Protein AF-A0A177ADJ6-F1 (afdb_monomer)

Secondary structure (DSSP, 8-state):
--HHHHHHHHHHHHHHHHT-TTTS--STTPPPPTTHHHHHHHHHHHHHHHHHHIIIIIHHHHHHTT-HHHHHHHHHHHHHHHHHTT---STTTTGGGHHHHHHHHH--

Sequence (108 aa):
MPAPTYIEHLMVWVQSNIDNEAVFPSRIGVPFPKSFPSMIRQVFKRMYRVYAHIYCHHYPVVRELGLEAHLNTSFKHYVLFIDEHNLASGKDFWGPLGDLVESMLRSD

InterPro domains:
  IPR005301 MOB kinase activator family [PF03637] (1-92)
  IPR005301 MOB kinase activator family [PTHR22599] (1-106)
  IPR005301 MOB kinase activator family [SM01388] (1-96)
  IPR036703 MOB kinase activator superfamily [G3DSA:1.20.140.30] (1-108)
  IPR036703 MOB kinase activator superfamily [SSF101152] (1-104)

Mean predicted aligned error: 3.34 Å

Nearest PDB structures (foldseek):
  4j1v-assembly2_C  TM=9.792E-01  e=6.234E-08  Homo sapiens
  5brm-assembly1_F  TM=9.753E-01  e=5.581E-08  Homo sapiens
  5xqz-assembly1_A  TM=9.787E-01  e=7.360E-08  Homo sapiens
  1pi1-assembly1_A  TM=9.812E-01  e=7.779E-08  Homo sapiens
  5twg-assembly1_A  TM=9.725E-01  e=9.706E-08  Homo sapiens

pLDDT: mean 94.8, std 5.9, range [52.88, 98.19]

Structure (mmCIF, N/CA/C/O backbone):
data_AF-A0A177ADJ6-F1
#
_entry.id   AF-A0A177ADJ6-F1
#
loop_
_atom_site.group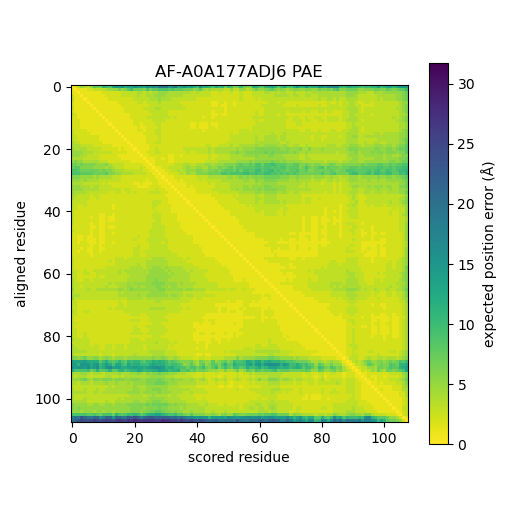_PDB
_atom_site.id
_atom_site.type_symbol
_atom_site.label_atom_id
_atom_site.label_alt_id
_atom_site.label_comp_id
_atom_site.label_asym_id
_atom_site.label_entity_id
_atom_site.label_seq_id
_atom_site.pdbx_PDB_ins_code
_atom_site.Cartn_x
_atom_site.Cartn_y
_atom_site.Cartn_z
_atom_site.occupancy
_atom_site.B_iso_or_equiv
_atom_site.auth_seq_id
_atom_site.auth_comp_id
_atom_site.auth_asym_id
_atom_site.auth_atom_id
_atom_site.pdbx_PDB_model_num
ATOM 1 N N . MET A 1 1 ? -17.121 7.665 -7.197 1.00 78.06 1 MET A N 1
ATOM 2 C CA . MET A 1 1 ? -17.166 6.207 -7.449 1.00 78.06 1 MET A CA 1
ATOM 3 C C . MET A 1 1 ? -17.236 5.505 -6.100 1.00 78.06 1 MET A C 1
ATOM 5 O O . MET A 1 1 ? -16.501 5.934 -5.216 1.00 78.06 1 MET A O 1
ATOM 9 N N . PRO A 1 2 ? -18.110 4.503 -5.911 1.00 94.44 2 PRO A N 1
ATOM 10 C CA . PRO A 1 2 ? -18.162 3.719 -4.677 1.00 94.44 2 PRO A CA 1
ATOM 11 C C . PRO A 1 2 ? -16.837 2.995 -4.400 1.00 94.44 2 PRO A C 1
ATOM 13 O O . PRO A 1 2 ? -16.142 2.597 -5.336 1.00 94.44 2 PRO A O 1
ATOM 16 N N . ALA A 1 3 ? -16.510 2.799 -3.120 1.00 93.94 3 ALA A N 1
ATOM 17 C CA . ALA A 1 3 ? -15.304 2.089 -2.694 1.00 93.94 3 ALA A CA 1
ATOM 18 C C . ALA A 1 3 ? -15.113 0.694 -3.333 1.00 93.94 3 ALA A C 1
ATOM 20 O O . ALA A 1 3 ? -14.017 0.457 -3.838 1.00 93.94 3 ALA A O 1
ATOM 21 N N . PRO A 1 4 ? -16.125 -0.201 -3.401 1.00 95.88 4 PRO A N 1
ATOM 22 C CA . PRO A 1 4 ? -15.941 -1.522 -4.010 1.00 95.88 4 PRO A CA 1
ATOM 23 C C . PRO A 1 4 ? -15.545 -1.438 -5.488 1.00 95.88 4 PRO A C 1
ATOM 25 O O . PRO A 1 4 ? -14.559 -2.049 -5.882 1.00 95.88 4 PRO A O 1
ATOM 28 N N . THR A 1 5 ? -16.222 -0.601 -6.282 1.00 96.44 5 THR A N 1
ATOM 29 C CA . THR A 1 5 ? -15.893 -0.394 -7.704 1.00 96.44 5 THR A CA 1
ATOM 30 C C . THR A 1 5 ? -14.484 0.175 -7.889 1.00 96.44 5 THR A C 1
ATOM 32 O O . THR A 1 5 ? -13.763 -0.211 -8.805 1.00 96.44 5 THR A O 1
ATOM 35 N N . TYR A 1 6 ? -14.063 1.095 -7.013 1.00 96.69 6 TYR A N 1
ATOM 36 C CA . TYR A 1 6 ? -12.705 1.634 -7.059 1.00 96.69 6 TYR A CA 1
ATOM 37 C C . TYR A 1 6 ? -11.654 0.557 -6.767 1.00 96.69 6 TYR A C 1
ATOM 39 O O . TYR A 1 6 ? -10.659 0.470 -7.487 1.00 96.69 6 TYR A O 1
ATOM 47 N N . ILE A 1 7 ? -11.870 -0.249 -5.722 1.00 97.12 7 ILE A N 1
ATOM 48 C CA . ILE A 1 7 ? -10.956 -1.326 -5.326 1.00 97.12 7 ILE A CA 1
ATOM 49 C C . ILE A 1 7 ? -10.896 -2.389 -6.423 1.00 97.12 7 ILE A C 1
ATOM 51 O O . ILE A 1 7 ? -9.804 -2.797 -6.795 1.00 97.12 7 ILE A O 1
ATOM 55 N N . GLU A 1 8 ? -12.026 -2.774 -7.009 1.00 97.38 8 GLU A N 1
ATOM 56 C CA . GLU A 1 8 ? -12.071 -3.722 -8.124 1.00 97.38 8 GLU A CA 1
ATOM 57 C C . GLU A 1 8 ? -11.235 -3.237 -9.317 1.00 97.38 8 GLU A C 1
ATOM 59 O O . GLU A 1 8 ? -10.308 -3.926 -9.743 1.00 97.38 8 GLU A O 1
ATOM 64 N N . HIS A 1 9 ? -11.476 -2.013 -9.800 1.00 97.56 9 HIS A N 1
ATOM 65 C CA . HIS A 1 9 ? -10.684 -1.433 -10.889 1.00 97.56 9 HIS A CA 1
ATOM 66 C C . HIS A 1 9 ? -9.192 -1.341 -10.549 1.00 97.56 9 HIS A C 1
ATOM 68 O O . HIS A 1 9 ? -8.342 -1.526 -11.419 1.00 97.56 9 HIS A O 1
ATOM 74 N N . LEU A 1 10 ? -8.860 -1.042 -9.291 1.00 97.31 10 LEU A N 1
ATOM 75 C CA . LEU A 1 10 ? -7.483 -0.994 -8.818 1.00 97.31 10 LEU A CA 1
ATOM 76 C C . LEU A 1 10 ? -6.834 -2.377 -8.875 1.00 97.31 10 LEU A C 1
ATOM 78 O O . LEU A 1 10 ? -5.741 -2.486 -9.426 1.00 97.31 10 LEU A O 1
ATOM 82 N N . MET A 1 11 ? -7.493 -3.410 -8.348 1.00 97.44 11 MET A N 1
ATOM 83 C CA . MET A 1 11 ? -6.958 -4.773 -8.309 1.00 97.44 11 MET A CA 1
ATOM 84 C C . MET A 1 11 ? -6.798 -5.342 -9.721 1.00 97.44 11 MET A C 1
ATOM 86 O O . MET A 1 11 ? -5.739 -5.878 -10.037 1.00 97.44 11 MET A O 1
ATOM 90 N N . VAL A 1 12 ? -7.780 -5.125 -10.605 1.00 97.94 12 VAL A N 1
ATOM 91 C CA . VAL A 1 12 ? -7.682 -5.488 -12.031 1.00 97.94 12 VAL A CA 1
ATOM 92 C C . VAL A 1 12 ? -6.514 -4.764 -12.700 1.00 97.94 12 VAL A C 1
ATOM 94 O O . VAL A 1 12 ? -5.732 -5.378 -13.423 1.00 97.94 12 VAL A O 1
ATOM 97 N N . TRP A 1 13 ? -6.343 -3.466 -12.432 1.00 97.44 13 TRP A N 1
ATOM 98 C CA . TRP A 1 13 ? -5.224 -2.705 -12.981 1.00 97.44 13 TRP A CA 1
ATOM 99 C C . TRP A 1 13 ? -3.873 -3.234 -12.480 1.00 97.44 13 TRP A C 1
ATOM 101 O O . TRP A 1 13 ? -2.966 -3.412 -13.290 1.00 97.44 13 TRP A O 1
ATOM 111 N N . VAL A 1 14 ? -3.725 -3.529 -11.183 1.00 97.19 14 VAL A N 1
ATOM 112 C CA . VAL A 1 14 ? -2.487 -4.112 -10.634 1.00 97.19 14 VAL A CA 1
ATOM 113 C C . VAL A 1 14 ? -2.197 -5.464 -11.286 1.00 97.19 14 VAL A C 1
ATOM 115 O O . VAL A 1 14 ? -1.099 -5.646 -11.810 1.00 97.19 14 VAL A O 1
ATOM 118 N N . GLN A 1 15 ? -3.187 -6.358 -11.340 1.00 96.69 15 GLN A N 1
ATOM 119 C CA . GLN A 1 15 ? -3.048 -7.681 -11.948 1.00 96.69 15 GLN A CA 1
ATOM 120 C C . GLN A 1 15 ? -2.630 -7.582 -13.422 1.00 96.69 15 GLN A C 1
ATOM 122 O O . GLN A 1 15 ? -1.649 -8.195 -13.826 1.00 96.69 15 GLN A O 1
ATOM 127 N N . SER A 1 16 ? -3.273 -6.705 -14.201 1.00 97.12 16 SER A N 1
ATOM 128 C CA . SER A 1 16 ? -2.937 -6.503 -15.619 1.00 97.12 16 SER A CA 1
ATOM 129 C C . SER A 1 16 ? -1.507 -6.006 -15.858 1.00 97.12 16 SER A C 1
ATOM 131 O O . SER A 1 16 ? -0.943 -6.260 -16.917 1.00 97.12 16 SER A O 1
ATOM 133 N N . ASN A 1 17 ? -0.909 -5.293 -14.894 1.00 95.50 17 ASN A N 1
ATOM 134 C CA . ASN A 1 17 ? 0.493 -4.890 -14.990 1.00 95.50 17 ASN A CA 1
ATOM 135 C C . ASN A 1 17 ? 1.427 -6.055 -14.658 1.00 95.50 17 ASN A C 1
ATOM 137 O O . ASN A 1 17 ? 2.437 -6.203 -15.336 1.00 95.50 17 ASN A O 1
ATOM 141 N N . ILE A 1 18 ? 1.091 -6.866 -13.652 1.00 95.19 18 ILE A N 1
ATOM 142 C CA . ILE A 1 18 ? 1.867 -8.054 -13.267 1.00 95.19 18 ILE A CA 1
ATOM 143 C C . ILE A 1 18 ? 1.876 -9.090 -14.399 1.00 95.19 18 ILE A C 1
ATOM 145 O O . ILE A 1 18 ? 2.925 -9.646 -14.702 1.00 95.19 18 ILE A O 1
ATOM 149 N N . ASP A 1 19 ? 0.741 -9.293 -15.068 1.00 96.44 19 ASP A N 1
ATOM 150 C CA . ASP A 1 19 ? 0.611 -10.261 -16.167 1.00 96.44 19 ASP A CA 1
ATOM 151 C C . ASP A 1 19 ? 1.237 -9.774 -17.485 1.00 96.44 19 ASP A C 1
ATOM 153 O O . ASP A 1 19 ? 1.360 -10.526 -18.453 1.00 96.44 19 ASP A O 1
ATOM 157 N N . ASN A 1 20 ? 1.625 -8.499 -17.560 1.00 95.44 20 ASN A N 1
ATOM 158 C CA . ASN A 1 20 ? 2.203 -7.922 -18.761 1.00 95.44 20 ASN A CA 1
ATOM 159 C C . ASN A 1 20 ? 3.712 -8.195 -18.817 1.00 95.44 20 ASN A C 1
ATOM 161 O O . ASN A 1 20 ? 4.488 -7.509 -18.152 1.00 95.44 20 ASN A O 1
ATOM 165 N N . GLU A 1 21 ? 4.143 -9.119 -19.684 1.00 95.25 21 GLU A N 1
ATOM 166 C CA . GLU A 1 21 ? 5.564 -9.475 -19.861 1.00 95.25 21 GLU A CA 1
ATOM 167 C C . GLU A 1 21 ? 6.464 -8.289 -20.263 1.00 95.25 21 GLU A C 1
ATOM 169 O O . GLU A 1 21 ? 7.675 -8.337 -20.052 1.00 95.25 21 GLU A O 1
ATOM 174 N N . ALA A 1 22 ? 5.906 -7.205 -20.817 1.00 93.62 22 ALA A N 1
ATOM 175 C CA . ALA A 1 22 ? 6.670 -5.992 -21.110 1.00 93.62 22 ALA A CA 1
ATOM 176 C C . ALA A 1 22 ? 6.956 -5.144 -19.855 1.00 93.62 22 ALA A C 1
ATOM 178 O O . ALA A 1 22 ? 7.863 -4.311 -19.870 1.00 93.62 22 ALA A O 1
ATOM 179 N N . VAL A 1 23 ? 6.177 -5.328 -18.783 1.00 94.31 23 VAL A N 1
ATOM 180 C CA . VAL A 1 23 ? 6.329 -4.637 -17.492 1.00 94.31 23 VAL A CA 1
ATOM 181 C C . VAL A 1 23 ? 7.011 -5.537 -16.465 1.00 94.31 23 VAL A C 1
ATOM 183 O O . VAL A 1 23 ? 7.936 -5.081 -15.795 1.00 94.31 23 VAL A O 1
ATOM 186 N N . PHE A 1 24 ? 6.593 -6.801 -16.381 1.00 95.62 24 PHE A N 1
ATOM 187 C CA . PHE A 1 24 ? 7.165 -7.848 -15.535 1.00 95.62 24 PHE A CA 1
ATOM 188 C C . PHE A 1 24 ? 7.653 -9.012 -16.409 1.00 95.62 24 PHE A C 1
ATOM 190 O O . PHE A 1 24 ? 6.919 -9.976 -16.635 1.00 95.62 24 PHE A O 1
ATOM 197 N N . PRO A 1 25 ? 8.890 -8.941 -16.930 1.00 95.81 25 PRO A N 1
ATOM 198 C CA . PRO A 1 25 ? 9.432 -10.007 -17.757 1.00 95.81 25 PRO A CA 1
ATOM 199 C C . PRO A 1 25 ? 9.538 -11.328 -16.986 1.00 95.81 25 PRO A C 1
ATOM 201 O O . PRO A 1 25 ? 10.145 -11.394 -15.92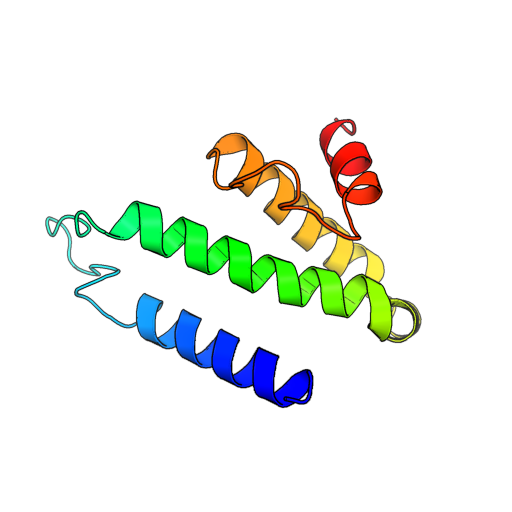0 1.00 95.81 25 PRO A O 1
ATOM 204 N N . SER A 1 26 ? 8.979 -12.394 -17.557 1.00 94.62 26 SER A N 1
ATOM 205 C CA . SER A 1 26 ? 9.003 -13.760 -17.010 1.00 94.62 26 SER A CA 1
ATOM 206 C C . SER A 1 26 ? 10.243 -14.557 -17.445 1.00 94.62 26 SER A C 1
ATOM 208 O O . SER A 1 26 ? 10.585 -15.582 -16.854 1.00 94.62 26 SER A O 1
ATOM 210 N N . ARG A 1 27 ? 10.924 -14.096 -18.502 1.00 95.00 27 ARG A N 1
ATOM 211 C CA . ARG A 1 27 ? 12.042 -14.796 -19.146 1.00 95.00 27 ARG A CA 1
ATOM 212 C C . ARG A 1 27 ? 13.381 -14.302 -18.619 1.00 95.00 27 ARG A C 1
ATOM 214 O O . ARG A 1 27 ? 13.650 -13.101 -18.590 1.00 95.00 27 ARG A O 1
ATOM 221 N N . ILE A 1 28 ? 14.254 -15.248 -18.282 1.00 94.19 28 ILE A N 1
ATOM 222 C CA . ILE A 1 28 ? 15.626 -14.963 -17.850 1.00 94.19 28 ILE A CA 1
ATOM 223 C C . ILE A 1 28 ? 16.354 -14.172 -18.946 1.00 94.19 28 ILE A C 1
ATOM 225 O O . ILE A 1 28 ? 16.289 -14.516 -20.125 1.00 94.19 28 ILE A O 1
ATOM 229 N N . GLY A 1 29 ? 17.057 -13.113 -18.544 1.00 94.25 29 GLY A N 1
ATOM 230 C CA . GLY A 1 29 ? 17.842 -12.267 -19.445 1.00 94.25 29 GLY A CA 1
ATOM 231 C C . GLY A 1 29 ? 17.073 -11.100 -20.070 1.00 94.25 29 GLY A C 1
ATOM 232 O O . GLY A 1 29 ? 17.697 -10.264 -20.721 1.00 94.25 29 GLY A O 1
ATOM 233 N N . VAL A 1 30 ? 15.758 -10.990 -19.851 1.00 95.88 30 VAL A N 1
ATOM 234 C CA . VAL A 1 30 ? 14.980 -9.817 -20.276 1.00 95.88 30 VAL A CA 1
ATOM 235 C C . VAL A 1 30 ? 14.977 -8.772 -19.150 1.00 95.88 30 VAL A C 1
ATOM 237 O O . VAL A 1 30 ? 14.501 -9.068 -18.054 1.00 95.88 30 VAL A O 1
ATOM 240 N N . PRO A 1 31 ? 15.513 -7.556 -19.370 1.00 96.06 31 PRO A N 1
ATOM 241 C CA . PRO A 1 31 ? 15.542 -6.524 -18.340 1.00 96.06 31 PRO A CA 1
ATOM 242 C C . PRO A 1 31 ? 14.160 -5.894 -18.130 1.00 96.06 31 PRO A C 1
ATOM 244 O O . PRO A 1 31 ? 13.372 -5.763 -19.068 1.00 96.06 31 PRO A O 1
ATOM 247 N N . PHE A 1 32 ? 13.900 -5.418 -16.911 1.00 96.88 32 PHE A N 1
ATOM 248 C CA . PHE A 1 32 ? 12.734 -4.581 -16.622 1.00 96.88 32 PHE A CA 1
ATOM 249 C C . PHE A 1 32 ? 12.764 -3.275 -17.437 1.00 96.88 32 PHE A C 1
ATOM 251 O O . PHE A 1 32 ? 13.844 -2.727 -17.699 1.00 96.88 32 PHE A O 1
ATOM 258 N N . PRO A 1 33 ? 11.597 -2.719 -17.815 1.00 96.62 33 PRO A N 1
ATOM 259 C CA . PRO A 1 33 ? 11.550 -1.455 -18.536 1.00 96.62 33 PRO A CA 1
ATOM 260 C C . PRO A 1 33 ? 12.036 -0.294 -17.658 1.00 96.62 33 PRO A C 1
ATOM 262 O O . PRO A 1 33 ? 11.885 -0.298 -16.437 1.00 96.62 33 PRO A O 1
ATOM 265 N N . LYS A 1 34 ? 12.535 0.781 -18.283 1.00 97.19 34 LYS A N 1
ATOM 266 C CA . LYS A 1 34 ? 12.976 1.999 -17.566 1.00 97.19 34 LYS A CA 1
ATOM 267 C C . LYS A 1 34 ? 11.865 2.651 -16.729 1.00 97.19 34 LYS A C 1
ATOM 269 O O . LYS A 1 34 ? 12.154 3.367 -15.775 1.00 97.19 34 LYS A O 1
ATOM 274 N N . SER A 1 35 ? 10.604 2.414 -17.086 1.00 95.50 35 SER A N 1
ATOM 275 C CA . SER A 1 35 ? 9.413 2.877 -16.364 1.00 95.50 35 SER A CA 1
ATOM 276 C C . SER A 1 35 ? 9.046 2.011 -15.153 1.00 95.50 35 SER A C 1
ATOM 278 O O . SER A 1 35 ? 8.152 2.382 -14.396 1.00 95.50 35 SER A O 1
ATOM 280 N N . PHE A 1 36 ? 9.714 0.878 -14.928 1.00 96.00 36 PHE A N 1
ATOM 281 C CA . PHE A 1 36 ? 9.377 -0.036 -13.838 1.00 96.00 36 PHE A CA 1
ATOM 282 C C . PHE A 1 36 ? 9.403 0.633 -12.450 1.00 96.00 36 PHE A C 1
ATOM 284 O O . PHE A 1 36 ? 8.413 0.514 -11.727 1.00 96.00 36 PHE A O 1
ATOM 291 N N . PRO A 1 37 ? 10.424 1.431 -12.068 1.00 95.12 37 PRO A N 1
ATOM 292 C CA . PRO A 1 37 ? 10.438 2.052 -10.742 1.00 95.12 37 PRO A CA 1
ATOM 293 C C . PRO A 1 37 ? 9.272 3.023 -10.501 1.00 95.12 37 PRO A C 1
ATOM 295 O O . PRO A 1 37 ? 8.742 3.094 -9.393 1.00 95.12 37 PRO A O 1
ATOM 298 N N . SER A 1 38 ? 8.853 3.784 -11.520 1.00 94.44 38 SER A N 1
ATOM 299 C CA . SER A 1 38 ? 7.691 4.673 -11.389 1.00 94.44 38 SER A CA 1
ATOM 300 C C . SER A 1 38 ? 6.384 3.886 -11.326 1.00 94.44 38 SER A C 1
ATOM 302 O O . SER A 1 38 ? 5.505 4.250 -10.543 1.00 94.44 38 SER A O 1
ATOM 304 N N . MET A 1 39 ? 6.283 2.788 -12.080 1.00 95.12 39 MET A N 1
ATOM 305 C CA . MET A 1 39 ? 5.146 1.872 -12.024 1.00 95.12 39 MET A CA 1
ATOM 306 C C . MET A 1 39 ? 4.991 1.258 -10.628 1.00 95.12 39 MET A C 1
ATOM 308 O O . MET A 1 39 ? 3.912 1.341 -10.047 1.00 95.12 39 MET A O 1
ATOM 312 N N . ILE A 1 40 ? 6.069 0.722 -10.046 1.00 96.06 40 ILE A N 1
ATOM 313 C CA . ILE A 1 40 ? 6.050 0.126 -8.702 1.00 96.06 40 ILE A CA 1
ATOM 314 C C . ILE A 1 40 ? 5.616 1.147 -7.649 1.00 96.06 40 ILE A C 1
ATOM 316 O O . ILE A 1 40 ? 4.696 0.873 -6.880 1.00 96.06 40 ILE A O 1
ATOM 320 N N . ARG A 1 41 ? 6.171 2.366 -7.661 1.00 95.56 41 ARG A N 1
ATOM 321 C CA . ARG A 1 41 ? 5.708 3.434 -6.755 1.00 95.56 41 ARG A CA 1
ATOM 322 C C . ARG A 1 41 ? 4.211 3.710 -6.901 1.00 95.56 41 ARG A C 1
ATOM 324 O O . ARG A 1 41 ? 3.527 3.947 -5.907 1.00 95.56 41 ARG A O 1
ATOM 331 N N . GLN A 1 42 ? 3.676 3.657 -8.122 1.00 95.06 42 GLN A N 1
ATOM 332 C CA . GLN A 1 42 ? 2.246 3.844 -8.358 1.00 95.06 42 GLN A CA 1
ATOM 333 C C . GLN A 1 42 ? 1.400 2.666 -7.856 1.00 95.06 42 GLN A C 1
ATOM 335 O O . GLN A 1 42 ? 0.331 2.912 -7.293 1.00 95.06 42 GLN A O 1
ATOM 340 N N . VAL A 1 43 ? 1.868 1.424 -8.019 1.00 96.06 43 VAL A N 1
ATOM 341 C CA . VAL A 1 43 ? 1.220 0.221 -7.472 1.00 96.06 43 VAL A CA 1
ATOM 342 C C . VAL A 1 43 ? 1.123 0.329 -5.955 1.00 96.06 43 VAL A C 1
ATOM 344 O O . VAL A 1 43 ? 0.014 0.318 -5.428 1.00 96.06 43 VAL A O 1
ATOM 347 N N . PHE A 1 44 ? 2.243 0.546 -5.260 1.00 96.44 44 PHE A N 1
ATOM 348 C CA . PHE A 1 44 ? 2.252 0.676 -3.801 1.00 96.44 44 PHE A CA 1
ATOM 349 C C . PHE A 1 44 ? 1.378 1.855 -3.346 1.00 96.44 44 PHE A C 1
ATOM 351 O O . PHE A 1 44 ? 0.452 1.674 -2.562 1.00 96.44 44 PHE A O 1
ATOM 358 N N . LYS A 1 45 ? 1.520 3.048 -3.939 1.00 95.25 45 LYS A N 1
ATOM 359 C CA . LYS A 1 45 ? 0.653 4.195 -3.605 1.00 95.25 45 LYS A CA 1
ATOM 360 C C . LYS A 1 45 ? -0.846 3.888 -3.726 1.00 95.25 45 LYS A C 1
ATOM 362 O O . LYS A 1 45 ? -1.646 4.406 -2.947 1.00 95.25 45 LYS A O 1
ATOM 367 N N . ARG A 1 46 ? -1.251 3.091 -4.720 1.00 95.50 46 ARG A N 1
ATOM 368 C CA . ARG A 1 46 ? -2.647 2.669 -4.892 1.00 95.50 46 ARG A CA 1
ATOM 369 C C . ARG A 1 46 ? -3.033 1.609 -3.858 1.00 95.50 46 ARG A C 1
ATOM 371 O O . ARG A 1 46 ? -4.057 1.791 -3.207 1.00 95.50 46 ARG A O 1
ATOM 378 N N . MET A 1 47 ? -2.211 0.582 -3.646 1.00 97.06 47 MET A N 1
ATOM 379 C CA . MET A 1 47 ? -2.453 -0.473 -2.651 1.00 97.06 47 MET A CA 1
ATOM 380 C C . MET A 1 47 ? -2.603 0.078 -1.228 1.00 97.06 47 MET A C 1
ATOM 382 O O . MET A 1 47 ? -3.493 -0.361 -0.502 1.00 97.06 47 MET A O 1
ATOM 386 N N . TYR A 1 48 ? -1.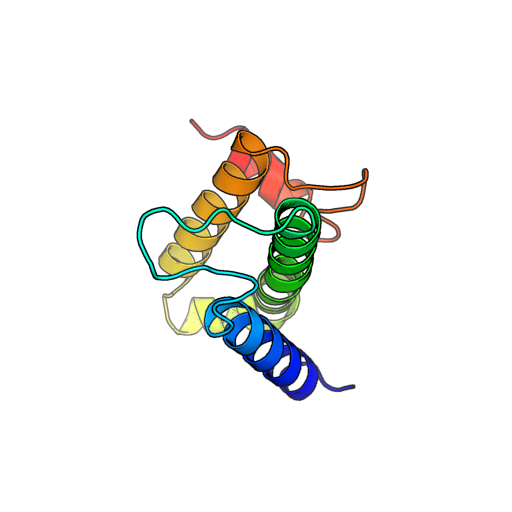839 1.112 -0.855 1.00 97.25 48 TYR A N 1
ATOM 387 C CA . TYR A 1 48 ? -2.023 1.823 0.416 1.00 97.25 48 TYR A CA 1
ATOM 388 C C . TYR A 1 48 ? -3.477 2.285 0.629 1.00 97.25 48 TYR A C 1
ATOM 390 O O . TYR A 1 48 ? -4.004 2.178 1.733 1.00 97.25 48 TYR A O 1
ATOM 398 N N . ARG A 1 49 ? -4.166 2.752 -0.422 1.00 95.94 49 ARG A N 1
ATOM 399 C CA . ARG A 1 49 ? -5.557 3.228 -0.309 1.00 95.94 49 ARG A CA 1
ATOM 400 C C . ARG A 1 49 ? -6.523 2.115 0.087 1.00 95.94 49 ARG A C 1
ATOM 402 O O . ARG A 1 49 ? -7.534 2.404 0.719 1.00 95.94 49 ARG A O 1
ATOM 409 N N . VAL A 1 50 ? -6.214 0.868 -0.269 1.00 97.56 50 VAL A N 1
ATOM 410 C CA . VAL A 1 50 ? -6.999 -0.303 0.135 1.00 97.56 50 VAL A CA 1
ATOM 411 C C . VAL A 1 50 ? -6.826 -0.545 1.634 1.00 97.56 50 VAL A C 1
ATOM 413 O O . VAL A 1 50 ? -7.825 -0.627 2.343 1.00 97.56 50 VAL A O 1
ATOM 416 N N . TYR A 1 51 ? -5.586 -0.537 2.140 1.00 98.06 51 TYR A N 1
ATOM 417 C CA . TYR A 1 51 ? -5.322 -0.610 3.583 1.00 98.06 51 TYR A CA 1
ATOM 418 C C . TYR A 1 51 ? -6.001 0.524 4.352 1.00 98.06 51 TYR A C 1
ATOM 420 O O . TYR A 1 51 ? -6.732 0.261 5.303 1.00 98.06 51 TYR A O 1
ATOM 428 N N . ALA A 1 52 ? -5.822 1.771 3.907 1.00 97.44 52 ALA A N 1
ATOM 429 C CA . ALA A 1 52 ? -6.458 2.936 4.515 1.00 97.44 52 ALA A CA 1
ATOM 430 C C . ALA A 1 52 ? -7.982 2.784 4.574 1.00 97.44 52 ALA A C 1
ATOM 432 O O . ALA A 1 52 ? -8.587 3.019 5.616 1.00 97.44 52 ALA A O 1
ATOM 433 N N . HIS A 1 53 ? -8.609 2.323 3.490 1.00 97.38 53 HIS A N 1
ATOM 434 C CA . HIS A 1 53 ? -10.050 2.103 3.469 1.00 97.38 53 HIS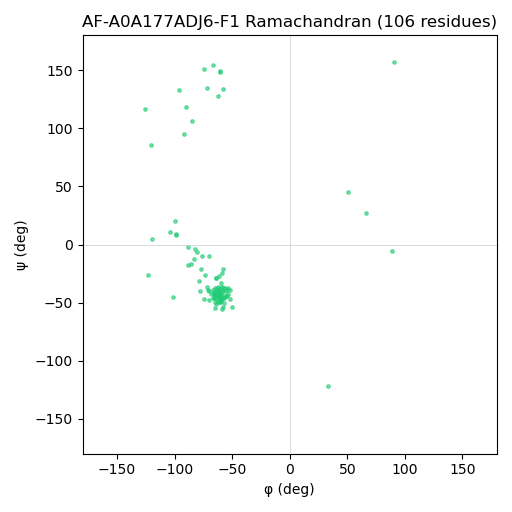 A CA 1
ATOM 435 C C . HIS A 1 53 ? -10.497 1.025 4.468 1.00 97.38 53 HIS A C 1
ATOM 437 O O . HIS A 1 53 ? -11.493 1.222 5.166 1.00 97.38 53 HIS A O 1
ATOM 443 N N . ILE A 1 54 ? -9.759 -0.086 4.571 1.00 97.88 54 ILE A N 1
ATOM 444 C CA . ILE A 1 54 ? -10.065 -1.163 5.520 1.00 97.88 54 ILE A CA 1
ATOM 445 C C . ILE A 1 54 ? -9.943 -0.654 6.959 1.00 97.88 54 ILE A C 1
ATOM 447 O O . ILE A 1 54 ? -10.897 -0.786 7.721 1.00 97.88 54 ILE A O 1
ATOM 451 N N . TYR A 1 55 ? -8.828 -0.013 7.321 1.00 97.88 55 TYR A N 1
ATOM 452 C CA . TYR A 1 55 ? -8.622 0.514 8.674 1.00 97.88 55 TYR A CA 1
ATOM 453 C C . TYR A 1 55 ? -9.636 1.599 9.056 1.00 97.88 55 TYR A C 1
ATOM 455 O O . TYR A 1 55 ? -10.133 1.600 10.179 1.00 97.88 55 TYR A O 1
ATOM 463 N N . CYS A 1 56 ? -9.978 2.509 8.141 1.00 96.94 56 CYS A N 1
ATOM 464 C CA . CYS A 1 56 ? -10.871 3.624 8.457 1.00 96.94 56 CYS A CA 1
ATOM 465 C C . CYS A 1 56 ? -12.358 3.240 8.488 1.00 96.94 56 CYS A C 1
ATOM 467 O O . CYS A 1 56 ? -13.117 3.864 9.226 1.00 96.94 56 CYS A O 1
ATOM 469 N N . HIS A 1 57 ? -12.795 2.263 7.686 1.00 97.12 57 HIS A N 1
ATOM 470 C CA . HIS A 1 57 ? -14.230 1.993 7.500 1.00 97.12 57 HIS A CA 1
ATOM 471 C C . HIS A 1 57 ? -14.664 0.569 7.842 1.00 97.12 57 HIS A C 1
ATOM 473 O O . HIS A 1 57 ? -15.818 0.373 8.211 1.00 97.12 57 HIS A O 1
ATOM 479 N N . HIS A 1 58 ? -13.768 -0.415 7.745 1.00 97.56 58 HIS A N 1
ATOM 480 C CA . HIS A 1 58 ? -14.114 -1.836 7.891 1.00 97.56 58 HIS A CA 1
ATOM 481 C C . HIS A 1 58 ? -13.389 -2.523 9.042 1.00 97.56 58 HIS A C 1
ATOM 483 O O . HIS A 1 58 ? -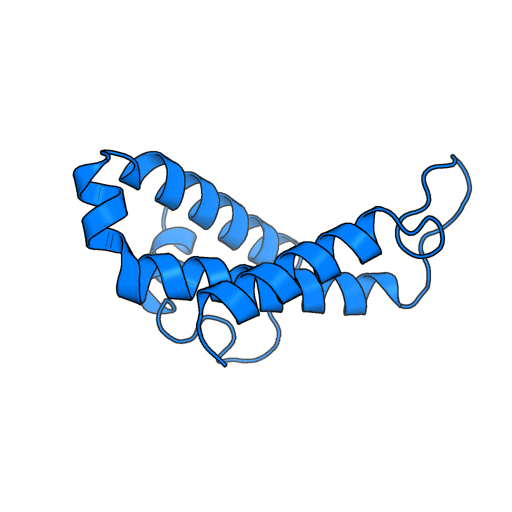13.565 -3.723 9.243 1.00 97.56 58 HIS A O 1
ATOM 489 N N . TYR A 1 59 ? -12.615 -1.781 9.837 1.00 97.06 59 TYR A N 1
ATOM 490 C C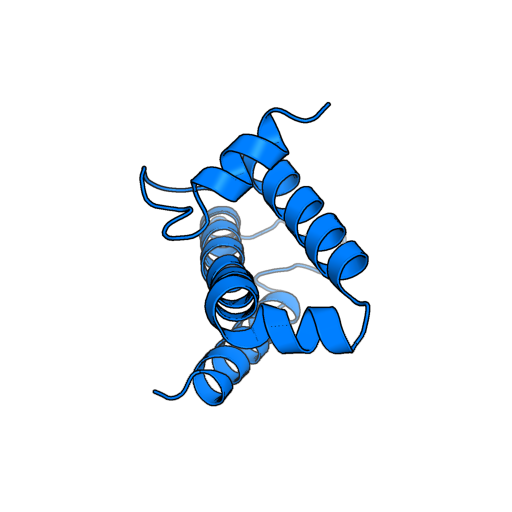A . TYR A 1 59 ? -11.920 -2.344 10.987 1.00 97.06 59 TYR A CA 1
ATOM 491 C C . TYR A 1 59 ? -12.872 -3.067 11.953 1.00 97.06 59 TYR A C 1
ATOM 493 O O . TYR A 1 59 ? -12.551 -4.197 12.297 1.00 97.06 59 TYR A O 1
ATOM 501 N N . PRO A 1 60 ? -14.068 -2.545 12.317 1.00 97.94 60 PRO A N 1
ATOM 502 C CA . PRO A 1 60 ? -15.002 -3.281 13.177 1.00 97.94 60 PRO A CA 1
ATOM 503 C C . PRO A 1 60 ? -15.355 -4.682 12.656 1.00 97.94 60 PRO A C 1
ATOM 505 O O . PRO A 1 60 ? -15.383 -5.625 13.438 1.00 97.94 60 PRO A O 1
ATOM 508 N N . VAL A 1 61 ? -15.529 -4.833 11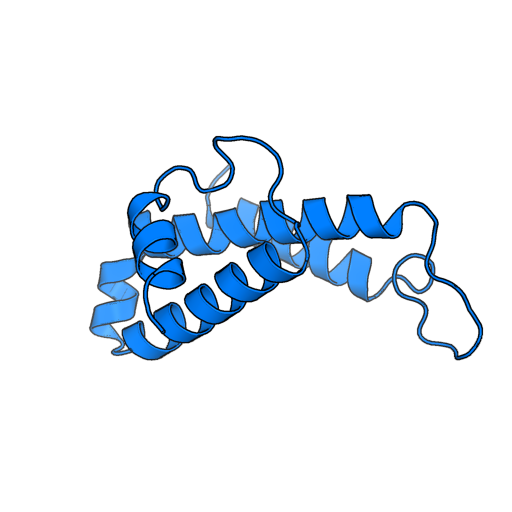.339 1.00 98.12 61 VAL A N 1
ATOM 509 C CA . VAL A 1 61 ? -15.799 -6.130 10.697 1.00 98.12 61 VAL A CA 1
ATOM 510 C C . VAL A 1 61 ? -14.573 -7.044 10.780 1.00 98.12 61 VAL A C 1
ATOM 512 O O . VAL A 1 61 ? -14.693 -8.219 11.111 1.00 98.12 61 VAL A O 1
ATOM 515 N N . VAL A 1 62 ? -13.371 -6.510 10.539 1.00 98.06 62 VAL A N 1
ATOM 516 C CA . VAL A 1 62 ? -12.107 -7.257 10.697 1.00 98.06 62 VAL A CA 1
ATOM 517 C C . VAL A 1 62 ? -11.948 -7.774 12.130 1.00 98.06 62 VAL A C 1
ATOM 519 O O . VAL A 1 62 ? -11.516 -8.911 12.321 1.00 98.06 62 VAL A O 1
ATOM 522 N N . ARG A 1 63 ? -12.324 -6.962 13.128 1.00 97.00 63 ARG A N 1
ATOM 523 C CA . ARG A 1 63 ? -12.310 -7.348 14.545 1.00 97.00 63 ARG A CA 1
ATOM 524 C C . ARG A 1 63 ? -13.320 -8.443 14.860 1.00 97.00 63 ARG A C 1
ATOM 526 O O . ARG A 1 63 ? -12.974 -9.408 15.528 1.00 97.00 63 ARG A O 1
ATOM 533 N N . GLU A 1 64 ? -14.549 -8.312 14.368 1.00 97.81 64 GLU A N 1
ATOM 534 C CA . GLU A 1 64 ? -15.610 -9.308 14.571 1.00 97.81 64 GLU A CA 1
ATOM 535 C C . GLU A 1 64 ? -15.226 -10.682 14.001 1.00 97.81 64 GLU A C 1
ATOM 537 O O . GLU A 1 64 ? -15.547 -11.715 14.582 1.00 97.81 64 G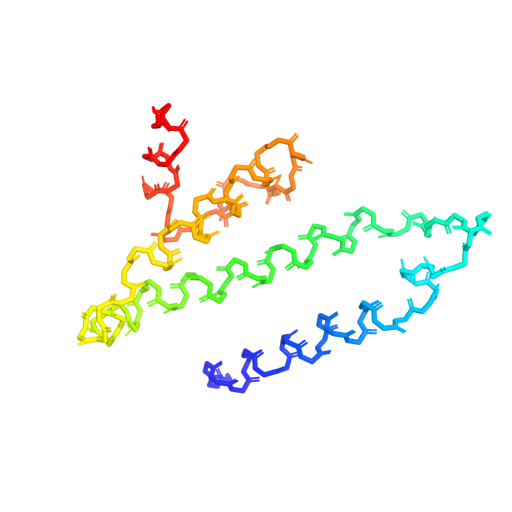LU A O 1
ATOM 542 N N . LEU A 1 65 ? -14.456 -10.693 12.910 1.00 98.06 65 LEU A N 1
ATOM 543 C CA . LEU A 1 65 ? -13.909 -11.906 12.304 1.00 98.06 65 LEU A CA 1
ATOM 544 C C . LEU A 1 65 ? -12.614 -12.415 12.972 1.00 98.06 65 LEU A C 1
ATOM 546 O O . LEU A 1 65 ? -12.095 -13.451 12.561 1.00 98.06 65 LEU A O 1
ATOM 550 N N . GLY A 1 66 ? -12.057 -11.704 13.960 1.00 97.50 66 GLY A N 1
ATOM 551 C CA . GLY A 1 66 ? -10.790 -12.064 14.613 1.00 97.50 66 GLY A CA 1
ATOM 552 C C . GLY A 1 66 ? -9.562 -11.973 13.695 1.00 97.50 66 GLY A C 1
ATOM 553 O O . GLY A 1 66 ? -8.578 -12.688 13.885 1.00 97.50 66 GLY A O 1
ATOM 554 N N . LEU A 1 67 ? -9.605 -11.118 12.667 1.00 98.06 67 LEU A N 1
ATOM 555 C CA . LEU A 1 67 ? -8.568 -11.012 11.630 1.00 98.06 67 LEU A CA 1
ATOM 556 C C . LEU A 1 67 ? -7.578 -9.857 11.856 1.00 98.06 67 LEU A C 1
ATOM 558 O O . LEU A 1 67 ? -6.734 -9.594 10.998 1.00 98.06 67 LEU A O 1
ATOM 562 N N . GLU A 1 68 ? -7.640 -9.182 13.006 1.00 97.12 68 GLU A N 1
ATOM 563 C CA . GLU A 1 68 ? -6.813 -8.004 13.313 1.00 97.12 68 GLU A CA 1
ATOM 564 C C . GLU A 1 68 ? -5.316 -8.302 13.188 1.00 97.12 68 GLU A C 1
ATOM 566 O O . GLU A 1 68 ? -4.580 -7.527 12.579 1.00 97.12 68 GLU A O 1
ATOM 571 N N . ALA A 1 69 ? -4.871 -9.447 13.719 1.00 96.88 69 ALA A N 1
ATOM 572 C CA . ALA A 1 69 ? -3.473 -9.863 13.653 1.00 96.88 69 ALA A CA 1
ATOM 573 C C . ALA A 1 69 ? -2.995 -10.015 12.200 1.00 96.88 69 ALA A C 1
ATOM 575 O O . ALA A 1 69 ? -1.934 -9.511 11.847 1.00 96.88 69 ALA A O 1
ATOM 576 N N . HIS A 1 70 ? -3.809 -10.626 11.335 1.00 98.19 70 HIS A N 1
ATOM 577 C CA . HIS A 1 70 ? -3.482 -10.818 9.922 1.00 98.19 70 HIS A CA 1
ATOM 578 C C . HIS A 1 70 ? -3.361 -9.481 9.187 1.00 98.19 70 HIS A C 1
ATOM 580 O O . HIS A 1 70 ? -2.383 -9.257 8.471 1.00 98.19 70 HIS A O 1
ATOM 586 N N . LEU A 1 71 ? -4.325 -8.575 9.398 1.00 98.06 71 LEU A N 1
ATOM 587 C CA . LEU A 1 71 ? -4.296 -7.241 8.802 1.00 98.06 71 LEU A CA 1
ATOM 588 C C . LEU A 1 71 ? -3.066 -6.453 9.274 1.00 98.06 71 LEU A C 1
ATOM 590 O O . LEU A 1 71 ? -2.339 -5.910 8.446 1.00 98.06 71 LEU A O 1
ATOM 594 N N . ASN A 1 72 ? -2.799 -6.442 10.583 1.00 96.50 72 ASN A N 1
ATOM 595 C CA . ASN A 1 72 ? -1.691 -5.696 11.178 1.00 96.50 72 ASN A CA 1
ATOM 596 C C . ASN A 1 72 ? -0.325 -6.236 10.749 1.00 96.50 72 ASN A C 1
ATOM 598 O O . ASN A 1 72 ? 0.554 -5.447 10.414 1.00 96.50 72 ASN A O 1
ATOM 602 N N . THR A 1 73 ? -0.140 -7.556 10.708 1.00 97.44 73 THR A N 1
ATOM 603 C CA . THR A 1 73 ? 1.106 -8.163 10.221 1.00 97.44 73 THR A CA 1
ATOM 604 C C . THR A 1 73 ? 1.322 -7.863 8.740 1.00 97.44 73 THR A C 1
ATOM 606 O O . THR A 1 73 ? 2.421 -7.469 8.350 1.00 97.44 73 THR A O 1
ATOM 609 N N . SER A 1 74 ? 0.276 -7.992 7.916 1.00 98.19 74 SER A N 1
ATOM 610 C CA . SER A 1 74 ? 0.354 -7.687 6.485 1.00 98.19 74 SER A CA 1
ATOM 611 C C . SER A 1 74 ? 0.684 -6.210 6.238 1.00 98.19 74 SER A C 1
ATOM 613 O O . SER A 1 74 ? 1.582 -5.898 5.453 1.00 98.19 74 SER A O 1
ATOM 615 N N . PHE A 1 75 ? 0.041 -5.299 6.978 1.00 98.12 75 PHE A N 1
ATOM 616 C CA . PHE A 1 75 ? 0.298 -3.866 6.871 1.00 98.12 75 PHE A CA 1
ATOM 617 C C . PHE A 1 75 ? 1.675 -3.466 7.421 1.00 98.12 75 PHE A C 1
ATOM 619 O O . PHE A 1 75 ? 2.361 -2.682 6.771 1.00 98.12 75 PHE A O 1
ATOM 626 N N . LYS A 1 76 ? 2.141 -4.046 8.539 1.00 97.44 76 LYS A N 1
ATOM 627 C CA . LYS A 1 76 ? 3.502 -3.801 9.056 1.00 97.44 76 LYS A CA 1
ATOM 628 C C . LYS A 1 76 ? 4.554 -4.214 8.029 1.00 97.44 76 LYS A C 1
ATOM 630 O O . LYS A 1 76 ? 5.451 -3.432 7.733 1.00 97.44 76 LYS A O 1
ATOM 635 N N . HIS A 1 77 ? 4.420 -5.398 7.431 1.00 97.94 77 HIS A N 1
ATOM 636 C CA . HIS A 1 77 ? 5.340 -5.844 6.382 1.00 97.94 77 HIS A CA 1
ATOM 637 C C . HIS A 1 77 ? 5.318 -4.908 5.163 1.00 97.94 77 HIS A C 1
ATOM 639 O O . HIS A 1 77 ? 6.367 -4.534 4.648 1.00 97.94 77 HIS A O 1
ATOM 645 N N . TYR A 1 78 ? 4.129 -4.471 4.743 1.00 98.06 78 TYR A N 1
ATOM 646 C CA . TYR A 1 78 ? 3.964 -3.493 3.670 1.00 98.06 78 TYR A CA 1
ATOM 647 C C . TYR A 1 78 ? 4.655 -2.150 3.974 1.00 98.06 78 TYR A C 1
ATOM 649 O O . TYR A 1 78 ? 5.327 -1.596 3.104 1.00 98.06 78 TYR A O 1
ATOM 657 N N . VAL A 1 79 ? 4.516 -1.639 5.202 1.00 97.31 79 VAL A N 1
ATOM 658 C CA . VAL A 1 79 ? 5.163 -0.402 5.664 1.00 97.31 79 VAL A CA 1
ATOM 659 C C . VAL A 1 79 ? 6.684 -0.535 5.636 1.00 97.31 79 VAL A C 1
ATOM 661 O O . VAL A 1 79 ? 7.346 0.307 5.034 1.00 97.31 79 VAL A O 1
ATOM 664 N N . LEU A 1 80 ? 7.224 -1.613 6.210 1.00 96.88 80 LEU A N 1
ATOM 665 C CA . LEU A 1 80 ? 8.668 -1.865 6.246 1.00 96.88 80 LEU A CA 1
ATOM 666 C C . LEU A 1 80 ? 9.260 -2.009 4.838 1.00 96.88 80 LEU A C 1
ATOM 668 O O . LEU A 1 80 ? 10.316 -1.457 4.557 1.00 96.88 80 LEU A O 1
ATOM 672 N N . PHE A 1 81 ? 8.558 -2.682 3.921 1.00 97.75 81 PHE A N 1
ATOM 673 C CA . PHE A 1 81 ? 9.009 -2.818 2.534 1.00 97.75 81 PHE A CA 1
ATOM 674 C C . PHE A 1 81 ? 9.066 -1.470 1.801 1.00 97.75 81 PHE A C 1
ATOM 676 O O . PHE A 1 81 ? 9.964 -1.222 0.996 1.00 97.75 81 PHE A O 1
ATOM 683 N N . ILE A 1 82 ? 8.098 -0.585 2.059 1.00 96.94 82 ILE A N 1
ATOM 684 C CA . ILE A 1 82 ? 8.103 0.766 1.492 1.00 96.94 82 ILE A CA 1
ATOM 685 C C . ILE A 1 82 ? 9.266 1.594 2.029 1.00 96.94 82 ILE A C 1
ATOM 687 O O . ILE A 1 82 ? 9.851 2.347 1.246 1.00 96.94 82 ILE A O 1
ATOM 691 N N . ASP A 1 83 ? 9.554 1.479 3.324 1.00 95.12 83 ASP A N 1
ATOM 692 C CA . ASP A 1 83 ? 10.641 2.195 3.991 1.00 95.12 83 ASP A CA 1
ATOM 693 C C . ASP A 1 83 ? 12.005 1.743 3.449 1.00 95.12 83 ASP A C 1
ATOM 695 O O . ASP A 1 83 ? 12.729 2.546 2.861 1.00 95.12 83 ASP A O 1
ATOM 699 N N . GLU A 1 84 ? 12.269 0.432 3.475 1.00 96.50 84 GLU A N 1
ATOM 700 C CA . GLU A 1 84 ? 13.504 -0.188 2.970 1.00 96.50 84 GLU A CA 1
ATOM 701 C C . GLU A 1 84 ? 13.808 0.216 1.516 1.00 96.50 84 GLU A C 1
ATOM 703 O O . GLU A 1 84 ? 14.936 0.553 1.150 1.00 96.50 84 GLU A O 1
ATOM 708 N N . HIS A 1 85 ? 12.785 0.234 0.658 1.00 96.38 85 HIS A N 1
ATOM 709 C CA . HIS A 1 85 ? 12.947 0.517 -0.770 1.00 96.38 85 HIS A CA 1
ATOM 710 C C . HIS A 1 85 ? 12.620 1.960 -1.174 1.00 96.38 85 HIS A C 1
ATOM 712 O O . HIS A 1 85 ? 12.583 2.261 -2.371 1.00 96.38 85 HIS A O 1
ATOM 718 N N . ASN A 1 86 ? 12.403 2.864 -0.212 1.00 94.50 86 ASN A N 1
ATOM 719 C CA . ASN A 1 86 ? 12.104 4.280 -0.452 1.00 94.50 86 ASN A CA 1
ATOM 720 C C . ASN A 1 86 ? 10.960 4.493 -1.471 1.00 94.50 86 ASN A C 1
ATOM 722 O O . ASN A 1 86 ? 11.052 5.298 -2.406 1.00 94.50 86 ASN A O 1
ATOM 726 N N . LEU A 1 87 ? 9.872 3.729 -1.330 1.00 95.75 87 LEU A N 1
ATOM 727 C CA . LEU A 1 87 ? 8.747 3.747 -2.278 1.00 95.75 87 LEU A CA 1
ATOM 728 C C . LEU A 1 87 ? 7.716 4.846 -1.983 1.00 95.75 87 LEU A C 1
ATOM 730 O O . LEU A 1 87 ? 6.907 5.178 -2.857 1.00 95.75 87 LEU A O 1
ATOM 734 N N . ALA A 1 88 ? 7.739 5.420 -0.779 1.00 92.81 88 ALA A N 1
ATOM 735 C CA . ALA A 1 88 ? 6.867 6.522 -0.398 1.00 92.81 88 ALA A CA 1
ATOM 736 C C . ALA A 1 88 ? 7.290 7.814 -1.114 1.00 92.81 88 ALA A C 1
ATOM 738 O O . ALA A 1 88 ? 8.465 8.170 -1.167 1.00 92.81 88 ALA A O 1
ATOM 739 N N . SER A 1 89 ? 6.320 8.545 -1.667 1.00 84.31 89 SER A N 1
ATOM 740 C CA . SER A 1 89 ? 6.571 9.809 -2.366 1.00 84.31 89 SER A CA 1
ATOM 741 C C . SER A 1 89 ? 5.726 10.942 -1.783 1.00 84.31 89 SER A C 1
ATOM 743 O O . SER A 1 89 ? 4.498 10.925 -1.932 1.00 84.31 89 SER A O 1
ATOM 745 N N . GLY A 1 90 ? 6.388 11.951 -1.214 1.00 81.69 90 GLY A N 1
ATOM 746 C CA . GLY A 1 90 ? 5.757 13.136 -0.626 1.00 81.69 90 GLY A CA 1
ATOM 747 C C . GLY A 1 90 ? 5.428 12.977 0.860 1.00 81.69 90 GLY A C 1
ATOM 748 O O . GLY A 1 90 ? 5.289 11.863 1.358 1.00 81.69 90 GLY A O 1
ATOM 749 N N . LYS A 1 91 ? 5.304 14.111 1.562 1.00 74.81 91 LYS A N 1
ATOM 750 C CA . LYS A 1 91 ? 5.104 14.151 3.022 1.00 74.81 91 LYS A CA 1
ATOM 751 C C . LYS A 1 91 ? 3.781 13.520 3.477 1.00 74.81 91 LYS A C 1
ATOM 753 O O . LYS A 1 91 ? 3.740 12.923 4.541 1.00 74.81 91 LYS A O 1
ATOM 758 N N . ASP A 1 92 ? 2.751 13.560 2.633 1.00 82.56 92 ASP A N 1
ATOM 759 C CA . ASP A 1 92 ? 1.400 13.091 2.980 1.00 82.56 92 ASP A CA 1
ATOM 760 C C . ASP A 1 92 ? 1.089 11.682 2.454 1.00 82.56 92 ASP A C 1
ATOM 762 O O . ASP A 1 92 ? -0.075 11.314 2.285 1.00 82.56 92 ASP A O 1
ATOM 766 N N . PHE A 1 93 ? 2.114 10.880 2.140 1.00 91.94 93 PHE A N 1
ATOM 767 C CA . PHE A 1 93 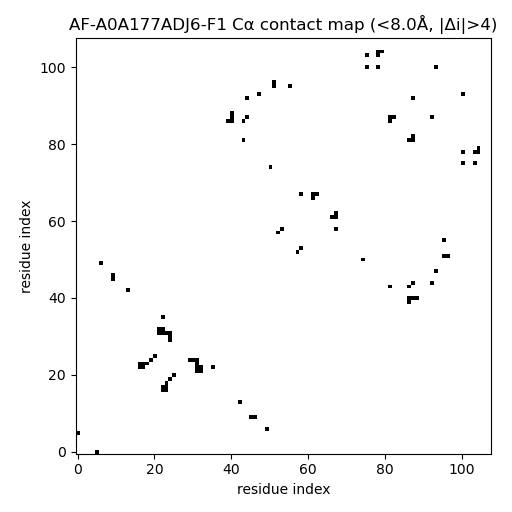? 1.912 9.544 1.570 1.00 91.94 93 PHE A CA 1
ATOM 768 C C . PHE A 1 93 ? 1.026 8.656 2.461 1.00 91.94 93 PHE A C 1
ATOM 770 O O . PHE A 1 93 ? 0.152 7.956 1.950 1.00 91.94 93 PHE A O 1
ATOM 777 N N . TRP A 1 94 ? 1.221 8.730 3.781 1.00 95.06 94 TRP A N 1
ATOM 778 C CA . TRP A 1 94 ? 0.547 7.888 4.772 1.00 95.06 94 TRP A CA 1
ATOM 779 C C . TRP A 1 94 ? -0.792 8.428 5.280 1.00 95.06 94 TRP A C 1
ATOM 781 O O . TRP A 1 94 ? -1.434 7.739 6.072 1.00 95.06 94 TRP A O 1
ATOM 791 N N . GLY A 1 95 ? -1.219 9.615 4.829 1.00 93.31 95 GLY A N 1
ATOM 792 C CA . GLY A 1 95 ? -2.531 10.217 5.098 1.00 93.31 95 GLY A CA 1
ATOM 793 C C . GLY A 1 95 ? -3.128 9.894 6.484 1.00 93.31 95 GLY A C 1
ATOM 794 O O . GLY A 1 95 ? -2.490 10.180 7.495 1.00 93.31 95 GLY A O 1
ATOM 795 N N . PRO A 1 96 ? -4.332 9.288 6.560 1.00 94.38 96 PRO A N 1
ATOM 796 C CA . PRO A 1 96 ? -5.023 9.023 7.829 1.00 94.38 96 PRO A CA 1
ATOM 797 C C . PRO A 1 96 ? -4.371 7.944 8.708 1.00 94.38 96 PRO A C 1
ATOM 799 O O . PRO A 1 96 ? -4.787 7.769 9.847 1.00 94.38 96 PRO A O 1
ATOM 802 N N . LEU A 1 97 ? -3.389 7.200 8.191 1.00 96.25 97 LEU A N 1
ATOM 803 C CA . LEU A 1 97 ? -2.689 6.145 8.930 1.00 96.25 97 LEU A CA 1
ATOM 804 C C . LEU A 1 97 ? -1.285 6.571 9.382 1.00 96.25 97 LEU A C 1
ATOM 806 O O . LEU A 1 97 ? -0.526 5.713 9.819 1.00 96.25 97 LEU A O 1
ATOM 810 N N . GLY A 1 98 ? -0.932 7.860 9.281 1.00 95.31 98 GLY A N 1
ATOM 811 C CA . GLY A 1 98 ? 0.396 8.376 9.639 1.00 95.31 98 GLY A CA 1
ATOM 812 C C . GLY A 1 98 ? 0.861 7.932 11.027 1.00 95.31 98 GLY A C 1
ATOM 813 O O . GLY A 1 98 ? 1.893 7.277 11.137 1.00 95.31 98 GLY A O 1
ATOM 814 N N . ASP A 1 99 ? 0.048 8.170 12.058 1.00 94.69 99 ASP A N 1
ATOM 815 C CA . ASP A 1 99 ? 0.378 7.799 13.442 1.00 94.69 99 ASP A CA 1
ATOM 816 C C . ASP A 1 99 ? 0.569 6.281 13.617 1.00 94.69 99 ASP A C 1
ATOM 818 O O . ASP A 1 99 ? 1.463 5.826 14.335 1.00 94.69 99 ASP A O 1
ATOM 822 N N . LEU A 1 100 ? -0.245 5.472 12.923 1.00 94.75 100 LEU A N 1
ATOM 823 C CA . LEU A 1 100 ? -0.124 4.013 12.956 1.00 94.75 100 LEU A CA 1
ATOM 824 C C . LEU A 1 100 ? 1.197 3.570 12.318 1.00 94.75 100 LEU A C 1
ATOM 826 O O . LEU A 1 100 ? 1.917 2.758 12.897 1.00 94.75 100 LEU A O 1
ATOM 830 N N . VAL A 1 101 ? 1.534 4.132 11.158 1.00 95.19 101 VAL A N 1
ATOM 831 C CA . VAL A 1 101 ? 2.788 3.860 10.445 1.00 95.19 101 VAL A CA 1
ATOM 832 C C . VAL A 1 101 ? 3.993 4.251 11.296 1.00 95.19 101 VAL A C 1
ATOM 834 O O . VAL A 1 101 ? 4.917 3.452 11.435 1.00 95.19 101 VAL A O 1
ATOM 837 N N . GLU A 1 102 ? 3.970 5.427 11.924 1.00 93.75 102 GLU A N 1
ATOM 838 C CA . GLU A 1 102 ? 5.037 5.852 12.832 1.00 93.75 102 GLU A CA 1
ATOM 839 C C . GLU A 1 102 ? 5.227 4.875 13.993 1.00 93.75 102 GLU A C 1
ATOM 841 O O . GLU A 1 102 ? 6.361 4.559 14.349 1.00 93.75 102 GLU A O 1
ATOM 846 N N . SER A 1 103 ? 4.139 4.358 14.571 1.00 94.19 103 SER A N 1
ATOM 847 C CA . SER A 1 103 ? 4.249 3.358 15.637 1.00 94.19 103 SER A CA 1
ATOM 848 C C . SER A 1 103 ? 4.838 2.035 15.131 1.00 94.19 103 SER A C 1
ATOM 850 O O . SER A 1 103 ? 5.679 1.441 15.805 1.00 94.19 103 SER A O 1
ATOM 852 N N . MET A 1 104 ? 4.468 1.602 13.919 1.00 93.31 104 MET A N 1
ATOM 853 C CA . MET A 1 104 ? 4.992 0.383 13.297 1.00 93.31 104 MET A CA 1
ATOM 854 C C . MET A 1 104 ? 6.489 0.471 12.992 1.00 93.31 104 MET A C 1
ATOM 856 O O . MET A 1 104 ? 7.182 -0.527 13.176 1.00 93.31 104 MET A O 1
ATOM 860 N N . LEU A 1 105 ? 6.978 1.641 12.568 1.00 92.06 105 LEU A N 1
ATOM 861 C CA . LEU A 1 105 ? 8.395 1.882 12.264 1.00 92.06 105 LEU A CA 1
ATOM 862 C C . LEU A 1 105 ? 9.276 1.979 13.517 1.00 92.06 105 LEU A C 1
ATOM 864 O O . LEU A 1 105 ? 10.462 1.691 13.452 1.00 92.06 105 LEU A O 1
ATOM 868 N N . ARG A 1 106 ? 8.711 2.376 14.663 1.00 90.88 106 ARG A N 1
ATOM 869 C CA . ARG A 1 106 ? 9.435 2.437 15.949 1.00 90.88 106 ARG A CA 1
ATOM 870 C C . ARG A 1 106 ? 9.506 1.091 16.675 1.00 90.88 106 ARG A C 1
ATOM 872 O O . ARG A 1 106 ? 10.194 0.985 17.684 1.00 90.88 106 ARG A O 1
ATOM 879 N N . SER A 1 107 ? 8.723 0.113 16.229 1.00 73.38 107 SER A N 1
ATOM 880 C CA . SER A 1 107 ? 8.579 -1.176 16.900 1.00 73.38 107 SER A CA 1
ATOM 881 C C . SER A 1 107 ? 9.582 -2.183 16.332 1.00 73.38 107 SER A C 1
ATOM 883 O O . SER A 1 107 ? 9.263 -2.823 15.322 1.00 73.38 107 SER A O 1
ATOM 885 N N . ASP A 1 108 ? 10.738 -2.319 16.990 1.00 52.88 108 ASP A N 1
ATOM 886 C CA . ASP A 1 108 ? 11.717 -3.400 16.762 1.00 52.88 108 ASP A CA 1
ATOM 887 C C . ASP A 1 108 ? 11.111 -4.785 17.061 1.00 52.88 108 ASP A C 1
ATOM 889 O O . ASP A 1 108 ? 10.542 -4.973 18.165 1.00 52.88 108 ASP A O 1
#

Organism: NCBI:txid655981

Radius of gyration: 15.66 Å; Cα contacts (8 Å, |Δi|>4): 51; chains: 1; bounding box: 36×29×38 Å

Foldseek 3Di:
DDPVVLVVVLVVVLVVQCPDCQQVPPDPPDDHDPCNLVVVLVNLLSVLVVLVCCVPPVVVVCVVVVNVVVSLVVVLVSLVVCVVVVSQDDPCSNPPCVVVSVVSVPPD

Solvent-accessible surface area (backbone atoms only — not comparable to full-atom values): 6384 Å² total; per-residue (Å²): 131,59,69,70,64,52,50,49,56,48,52,54,52,51,49,58,45,60,72,30,53,80,57,40,51,85,53,90,92,54,76,69,41,92,60,42,69,64,49,51,34,49,50,51,62,52,53,49,54,54,53,51,48,39,64,76,74,40,39,71,58,38,51,77,69,69,39,51,66,61,53,50,52,54,49,46,52,53,51,51,53,31,60,80,66,63,46,71,69,69,94,66,62,52,58,97,46,40,72,58,51,55,52,52,74,69,59,129